Protein AF-A0AAD8EC59-F1 (afdb_monomer)

InterPro domains:
  IPR013818 Lipase [PF00151] (2-49)
  IPR029058 Alpha/Beta hydrolase fold [G3DSA:3.40.50.1820] (1-50)
  IPR029058 Alpha/Beta hydrolase fold [SSF53474] (2-49)

Foldseek 3Di:
DVVVCVLVVVQVVCVVVVQPAKDFAAPDDVCVVVVNTDPDIFGPHPRRPD

Nearest PDB structures (foldseek):
  1y6l-assembly2_B  TM=5.424E-01  e=6.717E+00  Homo sapiens

Organism: Diploptera punctata (NCBI:txid6984)

Solvent-accessible surface area (backbone atoms only — not comparable to full-atom values): 3002 Å² total; per-residue (Å²): 125,66,72,76,52,43,60,57,54,52,36,61,50,11,68,83,34,41,77,73,38,76,40,66,46,52,90,47,70,69,35,51,78,73,70,62,48,54,92,52,67,51,27,47,49,71,35,57,84,111

Mean predicted aligned error: 3.22 Å

Structure (mmCIF, N/CA/C/O backbone):
data_AF-A0AAD8EC59-F1
#
_entry.id   AF-A0AAD8EC59-F1
#
loop_
_atom_site.group_PDB
_atom_site.id
_atom_site.type_symbol
_atom_site.label_atom_id
_atom_site.label_alt_id
_atom_site.label_comp_id
_atom_site.label_asym_id
_atom_site.label_entity_id
_atom_site.label_seq_id
_atom_site.pdbx_PDB_ins_code
_atom_site.Cartn_x
_atom_site.Cartn_y
_atom_site.Cartn_z
_atom_site.occupancy
_atom_site.B_iso_or_equiv
_atom_site.auth_seq_id
_atom_site.auth_comp_id
_atom_site.auth_asym_id
_atom_site.auth_atom_id
_atom_site.pdbx_PDB_model_num
ATOM 1 N N . PHE A 1 1 ? 1.020 16.314 8.320 1.00 73.81 1 PHE A N 1
ATOM 2 C CA . PHE A 1 1 ? 0.233 15.360 9.142 1.00 73.81 1 PHE A CA 1
ATOM 3 C C . PHE A 1 1 ? -0.952 14.711 8.390 1.00 73.81 1 PHE A C 1
ATOM 5 O O . PHE A 1 1 ? -1.713 13.979 9.010 1.00 73.81 1 PHE A O 1
ATOM 12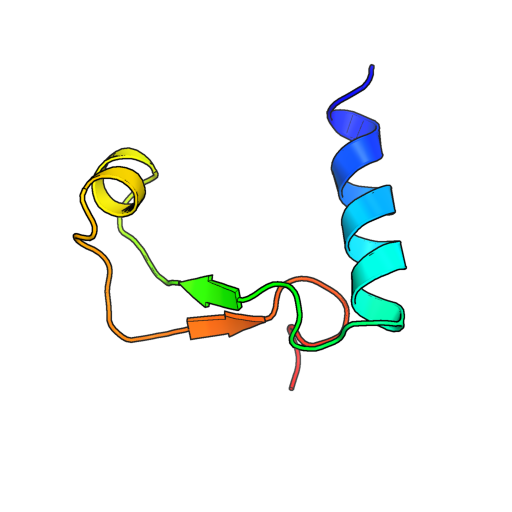 N N . CYS A 1 2 ? -1.139 14.932 7.074 1.00 86.38 2 CYS A N 1
ATOM 13 C CA . CYS A 1 2 ? -2.272 14.364 6.317 1.00 86.38 2 CYS A CA 1
ATOM 14 C C . CYS A 1 2 ? -2.062 12.879 5.970 1.00 86.38 2 CYS A C 1
ATOM 16 O O . CYS A 1 2 ? -2.929 12.052 6.251 1.00 86.38 2 CYS A O 1
ATOM 18 N N . ASP A 1 3 ? -0.882 12.531 5.452 1.00 93.00 3 ASP A N 1
ATOM 19 C CA . ASP A 1 3 ? -0.589 11.181 4.947 1.00 93.00 3 ASP A CA 1
ATOM 20 C C . ASP A 1 3 ? -0.626 10.116 6.042 1.00 93.00 3 ASP A C 1
ATOM 22 O O . ASP A 1 3 ? -1.169 9.034 5.844 1.00 93.00 3 ASP A O 1
ATOM 26 N N . HIS A 1 4 ? -0.161 10.462 7.244 1.00 93.06 4 HIS A N 1
ATOM 27 C CA . HIS A 1 4 ? -0.192 9.570 8.405 1.00 93.06 4 HIS A CA 1
ATOM 28 C C . HIS A 1 4 ? -1.620 9.117 8.758 1.00 93.06 4 HIS A C 1
ATOM 30 O O . HIS A 1 4 ? -1.847 7.963 9.107 1.00 93.06 4 HIS A O 1
ATOM 36 N N . LYS A 1 5 ? -2.613 10.009 8.616 1.00 95.88 5 LYS A N 1
ATOM 37 C CA . LYS A 1 5 ? -4.028 9.690 8.878 1.00 95.88 5 LYS A CA 1
ATOM 38 C C . LYS A 1 5 ? -4.690 8.925 7.735 1.00 95.88 5 LYS A C 1
ATOM 40 O O . LYS A 1 5 ? -5.800 8.421 7.905 1.00 95.88 5 LYS A O 1
ATOM 45 N N . ARG A 1 6 ? -4.056 8.865 6.564 1.00 95.88 6 ARG A N 1
ATOM 46 C CA . ARG A 1 6 ? -4.640 8.257 5.368 1.00 95.88 6 ARG A CA 1
ATOM 47 C C . ARG A 1 6 ? -4.782 6.745 5.522 1.00 95.88 6 ARG A C 1
ATOM 49 O O . ARG A 1 6 ? -5.811 6.208 5.136 1.00 95.88 6 ARG A O 1
ATOM 56 N N . ALA A 1 7 ? 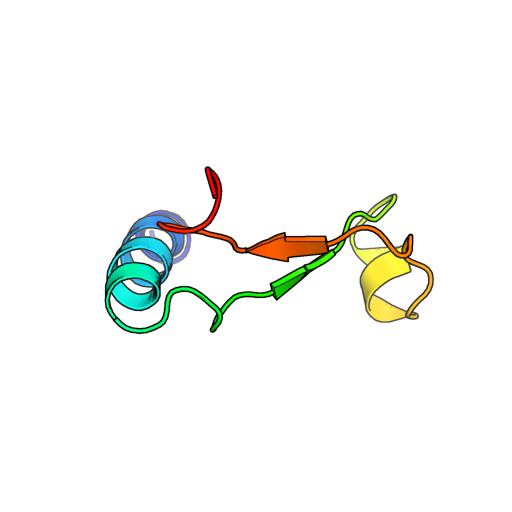-3.821 6.103 6.190 1.00 94.56 7 ALA A N 1
ATOM 57 C CA . ALA A 1 7 ? -3.885 4.680 6.518 1.00 94.56 7 ALA A CA 1
ATOM 58 C C . ALA A 1 7 ? -5.160 4.323 7.306 1.00 94.56 7 ALA A C 1
ATOM 60 O O . ALA A 1 7 ? -5.884 3.409 6.923 1.00 94.56 7 ALA A O 1
ATOM 61 N N . LEU A 1 8 ? -5.487 5.102 8.347 1.00 95.31 8 LEU A N 1
ATOM 62 C CA . LEU A 1 8 ? -6.701 4.894 9.143 1.00 95.31 8 LEU A CA 1
ATOM 63 C C . LEU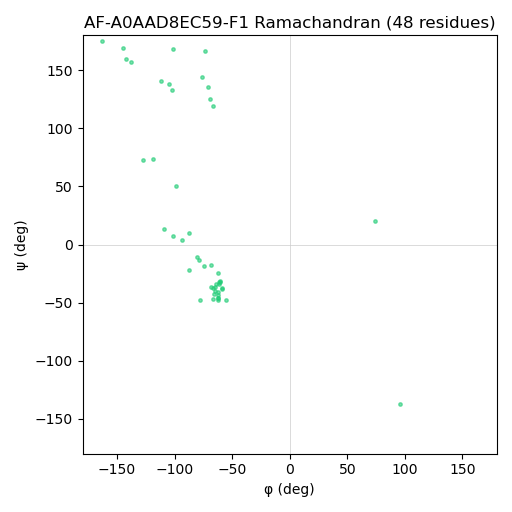 A 1 8 ? -7.974 5.062 8.303 1.00 95.31 8 LEU A C 1
ATOM 65 O O . LEU A 1 8 ? -8.895 4.259 8.417 1.00 95.31 8 LEU A O 1
ATOM 69 N N . LYS A 1 9 ? -8.024 6.096 7.454 1.00 96.38 9 LYS A N 1
ATOM 70 C CA . LYS A 1 9 ? -9.187 6.362 6.594 1.00 96.38 9 LYS A CA 1
ATOM 71 C C . LYS A 1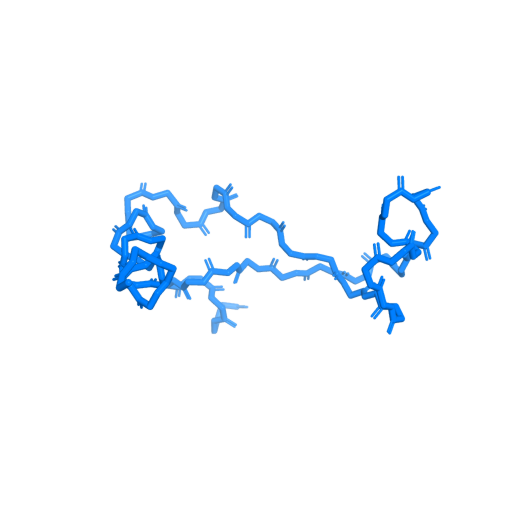 9 ? -9.431 5.224 5.604 1.00 96.38 9 LYS A C 1
ATOM 73 O O . LYS A 1 9 ? -10.559 4.760 5.499 1.00 96.38 9 LYS A O 1
ATOM 78 N N . TYR A 1 10 ? -8.381 4.747 4.937 1.00 96.75 10 TYR A N 1
ATOM 79 C CA . TYR A 1 10 ? -8.492 3.632 3.997 1.00 96.75 10 TYR A CA 1
ATOM 80 C C . TYR A 1 10 ? -8.896 2.326 4.673 1.00 96.75 10 TYR A C 1
ATOM 82 O O . TYR A 1 10 ? -9.728 1.593 4.146 1.00 96.75 10 TYR A O 1
ATOM 90 N N . TYR A 1 11 ? -8.359 2.048 5.863 1.00 96.38 11 TYR A N 1
ATOM 91 C CA . TYR A 1 11 ? -8.779 0.877 6.622 1.00 96.38 11 TYR A CA 1
ATOM 92 C C . TYR A 1 11 ? -10.264 0.965 7.004 1.00 96.38 11 TYR A C 1
ATOM 94 O O . TYR A 1 11 ? -11.012 0.022 6.756 1.00 96.38 11 TYR A O 1
ATOM 102 N N . ALA A 1 12 ? -10.718 2.106 7.535 1.00 97.50 12 ALA A N 1
ATOM 103 C CA . ALA A 1 12 ? -12.127 2.319 7.870 1.00 97.50 12 ALA A CA 1
ATOM 104 C C . ALA A 1 12 ? -13.052 2.176 6.647 1.00 97.50 12 ALA A C 1
ATOM 106 O O . ALA A 1 12 ? -14.127 1.593 6.753 1.00 97.50 12 ALA A O 1
ATOM 107 N N . GLU A 1 13 ? -12.626 2.653 5.476 1.00 97.50 13 GLU A N 1
ATOM 108 C CA . GLU A 1 13 ? -13.376 2.488 4.227 1.00 97.50 13 GLU A CA 1
ATOM 109 C C . GLU A 1 13 ? -13.447 1.020 3.778 1.00 97.50 13 GLU A C 1
ATOM 111 O O . GLU A 1 13 ? -14.501 0.563 3.333 1.00 97.50 13 GLU A O 1
ATOM 116 N N . SER A 1 14 ? -12.367 0.252 3.965 1.00 97.62 14 SER A N 1
ATOM 117 C CA . SER A 1 14 ? -12.325 -1.168 3.588 1.00 97.62 14 SER A CA 1
ATOM 118 C C . SER A 1 14 ? -13.342 -2.027 4.347 1.00 97.62 14 SER A C 1
ATOM 120 O O . SER A 1 14 ? -13.771 -3.048 3.824 1.00 97.62 14 SER A O 1
ATOM 122 N N . VAL A 1 15 ? -13.787 -1.603 5.538 1.00 96.75 15 VAL A N 1
ATOM 123 C CA . VAL A 1 15 ? -14.827 -2.304 6.314 1.00 96.75 15 VAL A CA 1
ATOM 124 C C . VAL A 1 15 ? -16.155 -2.349 5.553 1.00 96.75 15 VAL A C 1
ATOM 126 O O . VAL A 1 15 ? -16.818 -3.381 5.545 1.00 96.75 15 VAL A O 1
ATOM 129 N N . ASN A 1 16 ? -16.524 -1.253 4.883 1.00 97.50 16 ASN A N 1
ATOM 130 C CA . ASN A 1 16 ? -17.747 -1.185 4.077 1.00 97.50 16 ASN A CA 1
ATOM 131 C C . ASN A 1 16 ? -17.526 -1.659 2.632 1.00 97.50 16 ASN A C 1
ATOM 133 O O . ASN A 1 16 ? -18.483 -2.059 1.976 1.00 97.50 16 ASN A O 1
ATOM 137 N N . ASN A 1 17 ? -16.278 -1.641 2.147 1.00 96.81 17 ASN A N 1
ATOM 138 C CA . ASN A 1 17 ? -15.895 -2.076 0.802 1.00 96.81 17 ASN A CA 1
ATOM 139 C C . ASN A 1 17 ? -14.743 -3.104 0.844 1.00 96.81 17 ASN A C 1
ATOM 141 O O . ASN A 1 17 ? -13.616 -2.768 0.462 1.00 96.81 17 ASN A O 1
ATOM 145 N N . PRO A 1 18 ? -14.991 -4.363 1.264 1.00 95.50 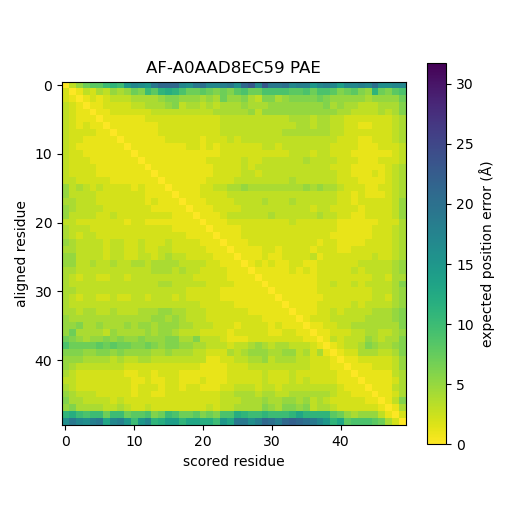18 PRO A N 1
ATOM 146 C CA . PRO A 1 18 ? -13.924 -5.343 1.501 1.00 95.50 18 PRO A CA 1
ATOM 147 C C . PRO A 1 18 ? -13.092 -5.664 0.254 1.00 95.50 18 PRO A C 1
ATOM 149 O O . PRO A 1 18 ? -11.893 -5.896 0.352 1.00 95.50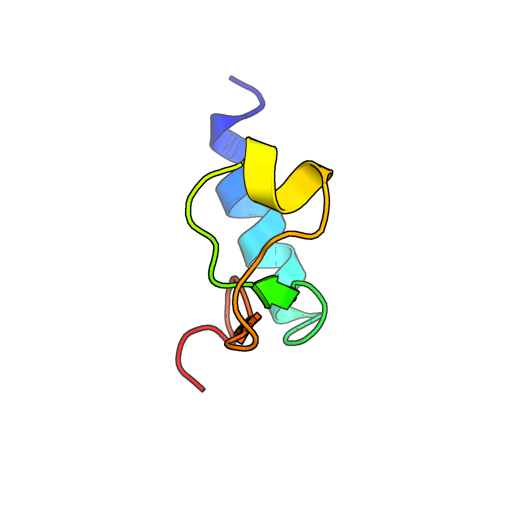 18 PRO A O 1
ATOM 152 N N . THR A 1 19 ? -13.705 -5.625 -0.930 1.00 96.38 19 THR A N 1
ATOM 153 C CA . THR A 1 19 ? -13.041 -5.862 -2.224 1.00 96.38 19 THR A CA 1
ATOM 154 C C . THR A 1 19 ? -12.729 -4.572 -2.988 1.00 96.38 19 THR A C 1
ATOM 156 O O . THR A 1 19 ? -12.315 -4.626 -4.145 1.00 96.38 19 THR A O 1
ATOM 159 N N . GLY A 1 20 ? -12.937 -3.402 -2.372 1.00 96.12 20 GLY A N 1
ATOM 160 C CA . GLY A 1 20 ? -12.772 -2.096 -3.023 1.00 96.12 20 GLY A CA 1
ATOM 161 C C . GLY A 1 20 ? -11.315 -1.683 -3.238 1.00 96.12 20 GLY A C 1
ATOM 162 O O . GLY A 1 20 ? -11.032 -0.829 -4.075 1.00 96.12 20 GLY A O 1
ATOM 163 N N . PHE A 1 21 ? -10.382 -2.312 -2.520 1.00 97.12 21 PHE A N 1
ATOM 164 C CA . PHE A 1 21 ? -8.958 -1.985 -2.563 1.00 97.12 21 PHE A CA 1
ATOM 165 C C . PHE A 1 21 ? -8.122 -3.169 -3.044 1.00 97.12 21 PHE A C 1
ATOM 167 O O . PHE A 1 21 ? -7.429 -3.815 -2.258 1.00 97.12 21 PHE A O 1
ATOM 174 N N . LEU A 1 22 ? -8.183 -3.458 -4.344 1.00 96.00 22 LEU A N 1
ATOM 175 C CA . LEU A 1 22 ? -7.328 -4.465 -4.969 1.00 96.00 22 LEU A CA 1
ATOM 176 C C . LEU A 1 22 ? -5.860 -4.012 -4.931 1.00 96.00 22 LEU A C 1
ATOM 178 O O . LEU A 1 22 ? -5.492 -2.993 -5.514 1.00 96.00 22 LEU A O 1
ATOM 182 N N . ALA A 1 23 ? -5.019 -4.793 -4.269 1.00 95.88 23 ALA A N 1
ATOM 183 C CA . ALA A 1 23 ? -3.575 -4.656 -4.268 1.00 95.88 23 ALA A CA 1
ATOM 184 C C . ALA A 1 23 ? -2.959 -5.743 -5.152 1.00 95.88 23 ALA A C 1
ATOM 186 O O . ALA A 1 23 ? -3.359 -6.904 -5.101 1.00 95.88 23 ALA A O 1
ATOM 187 N N . VAL A 1 24 ? -1.958 -5.376 -5.945 1.00 96.38 24 VAL A N 1
ATOM 188 C CA . VAL A 1 24 ? -1.226 -6.313 -6.806 1.00 96.38 24 VAL A CA 1
ATOM 189 C C . VAL A 1 24 ? 0.197 -6.469 -6.306 1.00 96.38 24 VAL A C 1
ATOM 191 O O . VAL A 1 24 ? 0.839 -5.497 -5.892 1.00 96.38 24 VAL A O 1
ATOM 194 N N . ARG A 1 25 ? 0.719 -7.694 -6.362 1.00 96.69 25 ARG A N 1
ATOM 195 C CA . ARG A 1 25 ? 2.131 -7.924 -6.067 1.00 96.69 25 ARG A CA 1
ATOM 196 C C . ARG A 1 25 ? 2.961 -7.316 -7.191 1.00 96.69 25 ARG A C 1
ATOM 198 O O . ARG A 1 25 ? 2.799 -7.662 -8.359 1.00 96.69 25 ARG A O 1
ATOM 205 N N . CYS A 1 26 ? 3.892 -6.440 -6.840 1.00 97.56 26 CYS A N 1
ATOM 206 C CA . CYS A 1 26 ? 4.749 -5.771 -7.809 1.00 97.56 26 CYS A CA 1
ATOM 207 C C . CYS A 1 26 ? 6.170 -5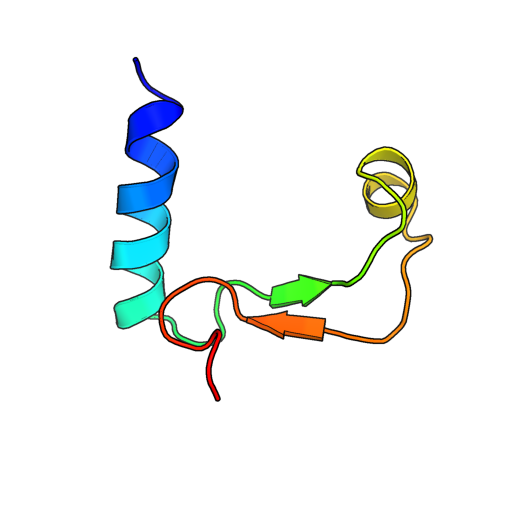.613 -7.270 1.00 97.56 26 CYS A C 1
ATOM 209 O O . CYS A 1 26 ? 6.389 -5.688 -6.062 1.00 97.56 26 CYS A O 1
ATOM 211 N N . LYS A 1 27 ? 7.141 -5.415 -8.169 1.00 97.44 27 LYS A N 1
ATOM 212 C CA . LYS A 1 27 ? 8.545 -5.202 -7.790 1.00 97.44 27 LYS A CA 1
ATOM 213 C C . LYS A 1 27 ? 8.733 -3.878 -7.044 1.00 97.44 27 LYS A C 1
ATOM 215 O O . LYS A 1 27 ? 9.393 -3.840 -6.013 1.00 97.44 27 LYS A O 1
ATOM 220 N N . ASP A 1 28 ? 8.146 -2.814 -7.577 1.00 97.44 28 ASP A N 1
ATOM 221 C CA . ASP A 1 28 ? 8.199 -1.457 -7.045 1.00 97.44 28 ASP A CA 1
ATOM 222 C C . ASP A 1 28 ? 7.082 -0.608 -7.677 1.00 97.44 28 ASP A C 1
ATOM 224 O O . ASP A 1 28 ? 6.351 -1.059 -8.564 1.00 97.44 28 ASP A O 1
ATOM 228 N N . TRP A 1 29 ? 6.938 0.630 -7.204 1.00 96.00 29 TRP A N 1
ATOM 229 C CA . TRP A 1 29 ? 5.890 1.544 -7.657 1.00 96.00 29 TRP A CA 1
ATOM 230 C C . TRP A 1 29 ? 6.008 1.924 -9.138 1.00 96.00 29 TRP A C 1
ATOM 232 O O . TRP A 1 29 ? 4.993 2.093 -9.809 1.00 96.00 29 TRP A O 1
ATOM 242 N N . PHE A 1 30 ? 7.224 2.029 -9.680 1.00 98.12 30 PHE A N 1
ATOM 243 C CA . PHE A 1 30 ? 7.397 2.382 -11.088 1.00 98.12 30 PHE A CA 1
ATOM 244 C C . PHE A 1 30 ? 6.855 1.278 -12.002 1.00 98.12 30 PHE A C 1
ATOM 246 O O . PHE A 1 30 ? 6.130 1.570 -12.950 1.00 98.12 30 PHE A O 1
ATOM 253 N N . HIS A 1 31 ? 7.121 0.010 -11.672 1.00 97.94 31 HIS A N 1
ATOM 254 C CA . HIS A 1 31 ? 6.564 -1.130 -12.406 1.00 97.94 31 HIS A CA 1
ATOM 255 C C . HIS A 1 31 ? 5.034 -1.168 -12.340 1.00 97.94 31 HIS A C 1
ATOM 257 O O . HIS A 1 31 ? 4.391 -1.521 -13.326 1.00 97.94 31 HIS A O 1
ATOM 263 N N . PHE A 1 32 ? 4.446 -0.745 -11.218 1.00 97.00 32 PHE A N 1
ATOM 264 C CA . PHE A 1 32 ? 2.997 -0.594 -11.108 1.00 97.00 32 PHE A CA 1
ATOM 265 C C . PHE A 1 32 ? 2.450 0.453 -12.081 1.00 97.00 32 PHE A C 1
ATOM 267 O O . PHE A 1 32 ? 1.496 0.169 -12.802 1.00 97.00 32 PHE A O 1
ATOM 274 N N . LEU A 1 33 ? 3.089 1.623 -12.171 1.00 97.31 33 LEU A N 1
ATOM 275 C CA . LEU A 1 33 ? 2.656 2.699 -13.069 1.00 97.31 33 LEU A CA 1
ATOM 276 C C . LEU A 1 33 ? 2.680 2.303 -14.553 1.00 97.31 33 LEU A C 1
ATOM 278 O O . LEU A 1 33 ? 1.840 2.776 -15.314 1.00 97.31 33 LEU A O 1
ATOM 282 N N . ILE A 1 34 ? 3.614 1.441 -14.964 1.00 97.69 34 ILE A N 1
ATOM 283 C CA . ILE A 1 34 ? 3.720 0.961 -16.354 1.00 97.69 34 ILE A CA 1
ATOM 284 C C . ILE A 1 34 ? 2.969 -0.358 -16.611 1.00 97.69 34 ILE A C 1
ATOM 286 O O . ILE A 1 34 ? 3.067 -0.912 -17.703 1.00 97.69 34 ILE A O 1
ATOM 290 N N . GLY A 1 35 ? 2.245 -0.892 -15.620 1.00 95.62 35 GLY A N 1
ATOM 291 C CA . GLY A 1 35 ? 1.481 -2.138 -15.754 1.00 95.62 35 GLY A CA 1
ATOM 292 C C . GLY A 1 35 ? 2.322 -3.423 -15.765 1.00 95.62 35 GLY A C 1
ATOM 293 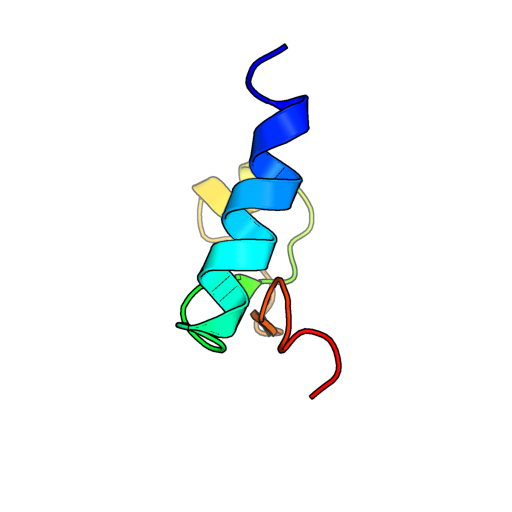O O . GLY A 1 35 ? 1.849 -4.465 -16.214 1.00 95.62 35 GLY A O 1
ATOM 294 N N . ALA A 1 36 ? 3.557 -3.379 -15.264 1.00 97.19 36 ALA A N 1
ATOM 295 C CA . ALA A 1 36 ? 4.507 -4.493 -15.243 1.00 97.19 36 ALA A CA 1
ATOM 296 C C . ALA A 1 36 ? 4.540 -5.226 -13.881 1.00 97.19 36 ALA A C 1
ATOM 298 O O . ALA A 1 36 ? 5.608 -5.420 -13.297 1.00 97.19 36 ALA A O 1
ATOM 299 N N . CYS A 1 37 ? 3.375 -5.618 -13.354 1.00 96.94 37 CYS A N 1
ATOM 300 C CA . CYS A 1 37 ? 3.256 -6.355 -12.086 1.00 96.94 37 CYS A CA 1
ATOM 301 C C . CYS A 1 37 ? 3.011 -7.859 -12.278 1.00 96.94 37 CYS A C 1
ATOM 303 O O . CYS A 1 37 ? 2.714 -8.333 -13.375 1.00 96.94 37 CYS A O 1
ATOM 305 N N . TYR A 1 38 ? 3.135 -8.617 -11.186 1.00 96.06 38 TYR A N 1
ATOM 306 C CA . TYR A 1 38 ? 2.799 -10.040 -11.162 1.00 96.06 38 TYR A CA 1
ATOM 307 C C . TYR A 1 38 ? 1.271 -10.239 -11.178 1.00 96.06 38 TYR A C 1
ATOM 309 O O . TYR A 1 38 ? 0.510 -9.298 -10.962 1.00 96.06 38 TYR A O 1
ATOM 317 N N . ARG A 1 39 ? 0.811 -11.473 -11.434 1.00 92.56 39 ARG A N 1
ATOM 318 C CA . ARG A 1 39 ? -0.630 -11.807 -11.486 1.00 92.56 39 ARG A CA 1
ATOM 319 C C . ARG A 1 39 ? -1.268 -12.025 -10.108 1.00 92.56 39 ARG A C 1
ATOM 321 O O . ARG A 1 39 ? -2.490 -12.111 -10.012 1.00 92.56 39 ARG A O 1
ATOM 328 N N . ASP A 1 40 ? -0.451 -12.114 -9.062 1.00 94.19 40 ASP A N 1
ATOM 329 C CA . ASP A 1 40 ? -0.924 -12.261 -7.689 1.00 94.19 40 ASP A CA 1
ATOM 330 C C . ASP A 1 40 ? -1.563 -10.957 -7.206 1.00 94.19 40 ASP A C 1
ATOM 332 O O . ASP A 1 40 ? -1.008 -9.865 -7.379 1.00 94.19 40 ASP A O 1
ATOM 336 N N . HIS A 1 41 ? -2.710 -11.082 -6.550 1.00 94.38 41 HIS A N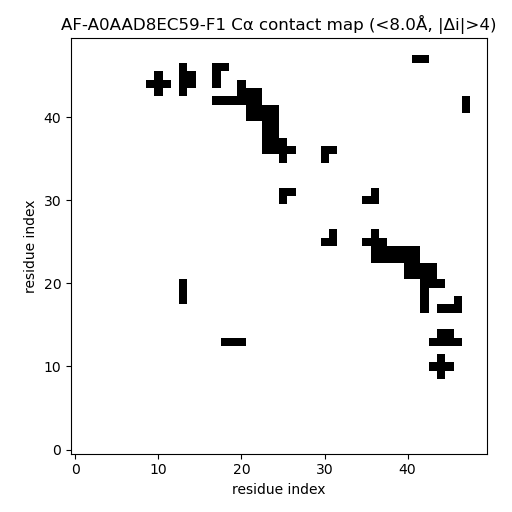 1
ATOM 337 C CA . HIS A 1 41 ? -3.420 -9.964 -5.953 1.00 94.38 41 HIS A CA 1
ATOM 338 C C . HIS A 1 41 ? -3.953 -10.339 -4.573 1.00 94.38 41 HIS A C 1
ATOM 340 O O . HIS A 1 41 ? -4.136 -11.511 -4.256 1.00 94.38 41 HIS A O 1
ATOM 346 N N . ALA A 1 42 ? -4.186 -9.319 -3.763 1.00 95.62 42 ALA A N 1
ATOM 347 C CA . ALA A 1 42 ? -4.820 -9.403 -2.457 1.00 95.62 42 ALA A CA 1
ATOM 348 C C . ALA A 1 42 ? -5.670 -8.145 -2.252 1.00 95.62 42 ALA A C 1
ATOM 350 O O . ALA A 1 42 ? -5.552 -7.182 -3.009 1.00 95.62 42 ALA A O 1
ATOM 351 N N . TYR A 1 43 ? -6.509 -8.122 -1.225 1.00 97.38 43 TYR A N 1
ATOM 352 C CA . TYR A 1 43 ? -7.270 -6.927 -0.874 1.00 97.38 43 TYR A CA 1
ATOM 353 C C . TYR A 1 43 ? -6.633 -6.223 0.320 1.00 97.38 43 TYR A C 1
ATOM 355 O O . TYR A 1 43 ? -6.287 -6.847 1.319 1.00 97.38 43 TYR A O 1
ATOM 363 N N . MET A 1 44 ? -6.461 -4.908 0.223 1.00 97.12 44 MET A N 1
ATOM 364 C CA . MET A 1 44 ? -5.979 -4.097 1.338 1.00 97.12 44 MET A CA 1
ATOM 365 C C . MET A 1 44 ? -7.097 -3.878 2.367 1.00 97.12 44 MET A C 1
ATOM 367 O O . MET A 1 44 ? -8.251 -3.647 2.011 1.00 97.12 44 MET A O 1
ATOM 371 N N . GLY A 1 45 ? -6.732 -3.849 3.650 1.00 96.12 45 GLY A N 1
ATOM 372 C CA . GLY A 1 45 ? -7.645 -3.510 4.738 1.00 96.12 45 GLY A CA 1
ATOM 373 C C . GLY A 1 45 ? -8.242 -4.750 5.392 1.00 96.12 45 GLY A C 1
ATOM 374 O O . GLY A 1 45 ? -7.516 -5.705 5.660 1.00 96.12 45 GLY A O 1
ATOM 375 N N . ILE A 1 46 ? -9.543 -4.733 5.685 1.00 96.19 46 ILE A N 1
ATOM 376 C CA . ILE A 1 46 ? -10.200 -5.811 6.442 1.00 96.19 46 ILE A CA 1
ATOM 377 C C . ILE A 1 46 ? -10.104 -7.183 5.751 1.00 96.19 46 ILE A C 1
ATOM 379 O O . ILE A 1 46 ? -10.011 -8.204 6.424 1.00 96.19 46 ILE A O 1
ATOM 383 N N . ALA A 1 47 ? -10.076 -7.206 4.416 1.00 95.69 47 ALA A N 1
ATOM 384 C CA . ALA A 1 47 ? -10.043 -8.426 3.610 1.00 95.69 47 ALA A CA 1
ATOM 385 C C . ALA A 1 47 ? -8.623 -8.963 3.343 1.00 95.69 47 ALA A C 1
ATOM 387 O O . ALA A 1 47 ? -8.465 -9.882 2.547 1.00 95.69 47 ALA A O 1
ATOM 388 N N . ALA A 1 48 ? -7.592 -8.423 4.001 1.00 93.00 48 ALA A N 1
ATOM 389 C CA . ALA A 1 48 ? -6.208 -8.866 3.810 1.00 93.00 48 ALA A CA 1
ATOM 390 C C . ALA A 1 48 ? -5.922 -10.286 4.337 1.00 93.00 48 ALA A C 1
ATOM 392 O O . ALA A 1 48 ? -4.918 -10.880 3.956 1.00 93.00 48 ALA A O 1
ATOM 393 N N . ASN A 1 49 ? -6.792 -10.817 5.204 1.00 78.56 49 ASN A N 1
ATOM 394 C CA . ASN A 1 49 ? -6.653 -12.134 5.835 1.00 78.56 49 ASN A CA 1
ATOM 395 C C . ASN A 1 49 ? -7.669 -13.175 5.319 1.00 78.56 49 ASN A C 1
ATOM 397 O O . ASN A 1 49 ? -7.854 -14.196 5.981 1.00 78.56 49 ASN A O 1
ATOM 401 N N . ASN A 1 50 ? -8.364 -12.899 4.210 1.00 58.47 50 ASN A N 1
ATOM 402 C CA . ASN A 1 50 ? -9.293 -13.849 3.583 1.00 58.47 50 ASN A CA 1
ATOM 403 C C . ASN A 1 50 ? -8.593 -14.774 2.587 1.00 58.47 50 ASN A C 1
ATOM 405 O O . ASN A 1 50 ? -7.655 -14.301 1.906 1.00 58.47 50 ASN A O 1
#

Radius of gyration: 12.36 Å; Cα contacts (8 Å, |Δi|>4): 56; chains: 1; bounding box: 26×29×26 Å

Secondary structure (DSSP, 8-state):
-HHHHHHHHHHHHHHH-TTS-EEE--SSHHHHHTT---S-EEESSGGGG-

Sequence (50 aa):
FCDHKRALKYYAESVNNPTGFLAVRCKDWFHFLIGACYRDHAYMGIAANN

pLDDT: mean 94.45, std 6.73, range [58.47, 98.12]